Protein AF-A0A8S3DJW0-F1 (afdb_monomer_lite)

pLDDT: mean 86.94, std 10.08, range [57.09, 95.19]

Foldseek 3Di:
DDDLVLLVDPVSVVVVVVVVCVVVVVVHHDPDDDDDHDDVPDDDDD

Organism: NCBI:txid392030

InterPro domains:
  IPR012677 Nucleotide-binding alpha-beta plait domain superfamily [G3DSA:3.30.70.330] (1-46)

Structure (mmC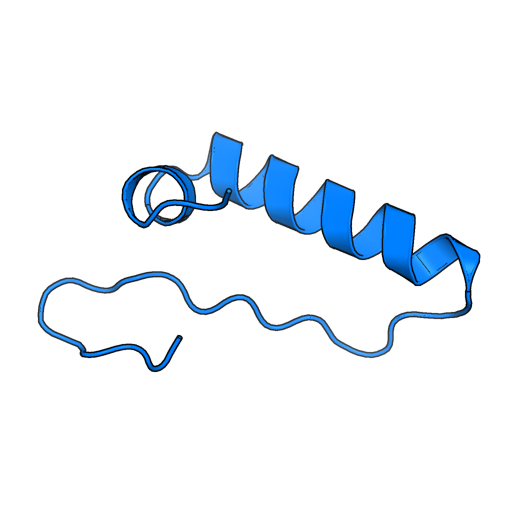IF, N/CA/C/O backbone):
data_AF-A0A8S3DJW0-F1
#
_entry.id   AF-A0A8S3DJW0-F1
#
loop_
_atom_site.group_PDB
_atom_site.id
_atom_site.type_symbol
_atom_site.label_atom_id
_atom_site.label_alt_id
_atom_site.label_comp_id
_atom_site.label_asym_id
_atom_site.label_entity_id
_atom_site.label_seq_id
_atom_site.pdbx_PDB_ins_code
_atom_site.Cartn_x
_atom_site.Cartn_y
_atom_site.Cartn_z
_atom_site.occupancy
_atom_site.B_iso_or_equiv
_atom_site.auth_seq_id
_atom_site.auth_comp_id
_atom_site.auth_asym_id
_atom_site.auth_atom_id
_atom_site.pdbx_PDB_model_num
ATOM 1 N N . MET A 1 1 ? 7.789 -5.913 9.936 1.00 72.25 1 MET A N 1
ATOM 2 C CA . MET A 1 1 ? 6.742 -6.956 9.970 1.00 72.25 1 MET A CA 1
ATOM 3 C C . MET A 1 1 ? 5.458 -6.174 9.938 1.00 72.25 1 MET A C 1
ATOM 5 O O . MET A 1 1 ? 5.324 -5.358 10.830 1.00 72.25 1 MET A O 1
ATOM 9 N N . VAL A 1 2 ? 4.627 -6.341 8.910 1.00 86.31 2 VAL A N 1
ATOM 10 C CA . VAL A 1 2 ? 3.411 -5.529 8.776 1.00 86.31 2 VAL A CA 1
ATOM 11 C C . VAL A 1 2 ? 2.403 -5.949 9.843 1.00 86.31 2 VAL A C 1
ATOM 13 O O . VAL A 1 2 ? 2.192 -7.149 10.044 1.00 86.31 2 VAL A O 1
ATOM 16 N N . THR A 1 3 ? 1.819 -4.984 10.539 1.00 89.56 3 THR A N 1
ATOM 17 C CA . THR A 1 3 ? 0.830 -5.189 11.598 1.00 89.56 3 THR A CA 1
ATOM 18 C C . THR A 1 3 ? -0.558 -4.743 11.151 1.00 89.56 3 THR A C 1
ATOM 20 O O . THR A 1 3 ? -0.726 -3.973 10.209 1.00 89.56 3 THR A O 1
ATOM 23 N N . GLU A 1 4 ? -1.593 -5.232 11.834 1.00 87.25 4 GLU A N 1
ATOM 24 C CA . GLU A 1 4 ? -2.964 -4.797 11.550 1.00 87.25 4 GLU A CA 1
ATOM 25 C C . GLU A 1 4 ? -3.186 -3.310 11.836 1.00 87.25 4 GLU A C 1
ATOM 27 O O . GLU A 1 4 ? -4.037 -2.702 11.197 1.00 87.25 4 GLU A O 1
ATOM 32 N N . GLU A 1 5 ? -2.469 -2.741 12.808 1.00 89.31 5 GLU A N 1
ATOM 33 C CA . GLU A 1 5 ? -2.561 -1.318 13.145 1.00 89.31 5 GLU A CA 1
ATOM 34 C C . GLU A 1 5 ? -2.022 -0.469 11.991 1.00 89.31 5 GLU A C 1
ATOM 36 O O . GLU A 1 5 ? -2.721 0.437 11.543 1.00 89.31 5 GLU A O 1
ATOM 41 N N . GLU A 1 6 ? -0.886 -0.873 11.416 1.00 91.12 6 GLU A N 1
ATOM 42 C CA . GLU A 1 6 ? -0.283 -0.210 10.252 1.00 91.12 6 GLU A CA 1
ATOM 43 C C . GLU A 1 6 ? -1.182 -0.262 9.012 1.00 91.12 6 GLU A C 1
ATOM 45 O O . GLU A 1 6 ? -1.285 0.693 8.252 1.00 91.12 6 GLU A O 1
ATOM 50 N N . LEU A 1 7 ? -1.924 -1.355 8.824 1.00 89.69 7 LEU A N 1
ATOM 51 C CA . LEU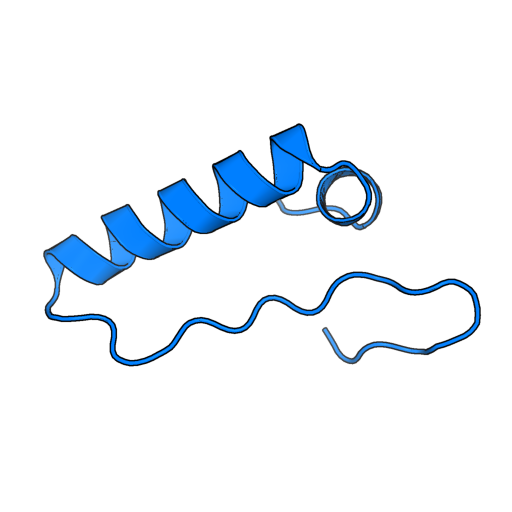 A 1 7 ? -2.886 -1.452 7.723 1.00 89.69 7 LEU A CA 1
ATOM 52 C C . LEU A 1 7 ? -4.161 -0.626 7.950 1.00 89.69 7 LEU A C 1
ATOM 54 O O . LEU A 1 7 ? -4.911 -0.407 6.993 1.00 89.69 7 LEU A O 1
ATOM 58 N N . ARG A 1 8 ? -4.464 -0.219 9.190 1.00 87.94 8 ARG A N 1
ATOM 59 C CA . ARG A 1 8 ? -5.623 0.633 9.525 1.00 87.94 8 ARG A CA 1
ATOM 60 C C . ARG A 1 8 ? -5.303 2.112 9.413 1.00 87.94 8 ARG A C 1
ATOM 62 O O . ARG A 1 8 ? -6.229 2.883 9.166 1.00 87.94 8 ARG A O 1
ATOM 69 N N . ASP A 1 9 ? -4.051 2.487 9.619 1.00 92.56 9 ASP A N 1
ATOM 70 C CA . ASP A 1 9 ? -3.590 3.838 9.356 1.00 92.56 9 ASP A CA 1
ATOM 71 C C . ASP A 1 9 ? -3.513 4.065 7.836 1.00 92.56 9 ASP A C 1
ATOM 73 O O . ASP A 1 9 ? -3.221 3.144 7.072 1.00 92.56 9 ASP A O 1
ATOM 77 N N . ASP A 1 10 ? -3.916 5.246 7.373 1.00 91.69 10 ASP A N 1
ATOM 78 C CA . ASP A 1 10 ? -3.927 5.562 5.941 1.00 91.69 10 ASP A CA 1
ATOM 79 C C . ASP A 1 10 ? -2.524 5.935 5.442 1.00 91.69 10 ASP A C 1
ATOM 81 O O . ASP A 1 10 ? -2.175 5.571 4.323 1.00 91.69 10 ASP A O 1
ATOM 85 N N . GLU A 1 11 ? -1.723 6.608 6.272 1.00 94.56 11 GLU A N 1
ATOM 86 C CA . GLU A 1 11 ? -0.362 7.042 5.945 1.00 94.56 11 GLU A CA 1
ATOM 87 C C . GLU A 1 11 ? 0.569 5.826 5.893 1.00 94.56 11 GLU A C 1
ATOM 89 O O . GLU A 1 11 ? 1.223 5.588 4.880 1.00 94.56 11 GLU A O 1
ATOM 94 N N . GLU A 1 12 ? 0.525 4.965 6.914 1.00 94.62 12 GLU A N 1
ATOM 95 C CA . GLU A 1 12 ? 1.347 3.746 6.931 1.00 94.62 12 GLU A CA 1
ATOM 96 C C . GLU A 1 12 ? 0.922 2.751 5.833 1.00 94.62 12 GLU A C 1
ATOM 98 O O . GLU A 1 12 ? 1.765 2.087 5.227 1.00 94.62 12 GLU A O 1
ATOM 103 N N . TYR A 1 13 ? -0.373 2.667 5.505 1.00 92.94 13 TYR A N 1
ATOM 104 C CA . TYR A 1 13 ? -0.841 1.855 4.377 1.00 92.94 13 TYR A CA 1
ATOM 105 C C . TYR A 1 13 ? -0.316 2.368 3.027 1.00 92.94 13 TYR A C 1
ATOM 107 O O . TYR A 1 13 ? 0.037 1.557 2.163 1.00 92.94 13 TYR A O 1
ATOM 115 N N . GLU A 1 14 ? -0.289 3.689 2.820 1.00 94.06 14 GLU A N 1
ATOM 116 C CA . GLU A 1 14 ? 0.271 4.296 1.608 1.00 94.06 14 GLU A CA 1
ATOM 117 C C . GLU A 1 14 ? 1.770 4.001 1.485 1.00 94.06 14 GLU A C 1
ATOM 119 O O . GLU A 1 14 ? 2.189 3.517 0.429 1.00 94.06 14 GLU A O 1
ATOM 124 N N . ASP A 1 15 ? 2.528 4.156 2.572 1.00 95.06 15 ASP A N 1
ATOM 125 C CA . ASP A 1 15 ? 3.957 3.825 2.626 1.00 95.06 15 ASP A CA 1
ATOM 126 C C . ASP A 1 15 ? 4.205 2.345 2.282 1.00 95.06 15 ASP A C 1
ATOM 128 O O . ASP A 1 15 ? 5.036 2.017 1.432 1.00 95.06 15 ASP A O 1
ATOM 132 N N . ILE A 1 16 ? 3.424 1.424 2.863 1.00 94.12 16 ILE A N 1
ATOM 133 C CA . ILE A 1 16 ? 3.521 -0.015 2.562 1.00 94.12 16 ILE A CA 1
ATOM 134 C C . ILE A 1 16 ? 3.209 -0.295 1.084 1.00 94.12 16 ILE A C 1
ATOM 136 O O . ILE A 1 16 ? 3.859 -1.137 0.453 1.00 94.12 16 ILE A O 1
ATOM 140 N N . MET A 1 17 ? 2.197 0.366 0.513 1.00 92.19 17 MET A N 1
ATOM 141 C CA . MET A 1 17 ? 1.849 0.182 -0.896 1.00 92.19 17 MET A CA 1
ATOM 142 C C . MET A 1 17 ? 2.977 0.668 -1.813 1.00 92.19 17 MET A C 1
ATOM 144 O O . MET A 1 17 ? 3.298 -0.012 -2.796 1.00 92.19 17 MET A O 1
ATOM 148 N N . GLU A 1 18 ? 3.558 1.828 -1.508 1.00 94.19 18 GLU A N 1
ATOM 149 C CA . GLU A 1 18 ? 4.664 2.406 -2.264 1.00 94.19 18 GLU A CA 1
ATOM 150 C C . GLU A 1 18 ? 5.890 1.492 -2.209 1.00 94.19 18 GLU A C 1
ATOM 152 O O . GLU A 1 18 ? 6.361 1.067 -3.267 1.00 94.19 18 GLU A O 1
ATOM 157 N N . ASP A 1 19 ? 6.295 1.053 -1.017 1.00 94.19 19 ASP A N 1
ATOM 158 C CA . ASP A 1 19 ? 7.408 0.121 -0.812 1.00 94.19 19 ASP A CA 1
ATOM 159 C C . ASP A 1 19 ? 7.244 -1.161 -1.641 1.00 94.19 19 ASP A C 1
ATOM 161 O O . ASP A 1 19 ? 8.133 -1.559 -2.402 1.00 94.19 19 ASP A O 1
ATOM 165 N N . VAL A 1 20 ? 6.080 -1.821 -1.553 1.00 93.56 20 VAL A N 1
ATOM 166 C CA . VAL A 1 20 ? 5.829 -3.075 -2.285 1.00 93.56 20 VAL A CA 1
ATOM 167 C C . VAL A 1 20 ? 5.849 -2.842 -3.794 1.00 93.56 20 VAL A C 1
ATOM 169 O O . VAL A 1 20 ? 6.364 -3.673 -4.553 1.00 93.56 20 VAL A O 1
ATOM 172 N N . ARG A 1 21 ? 5.294 -1.718 -4.252 1.00 93.06 21 ARG A N 1
ATOM 173 C CA . ARG A 1 21 ? 5.248 -1.372 -5.671 1.00 93.06 21 ARG A CA 1
ATOM 174 C C . ARG A 1 21 ? 6.634 -1.052 -6.216 1.00 93.06 21 ARG A C 1
ATOM 176 O O . ARG A 1 21 ? 6.948 -1.505 -7.320 1.00 93.06 21 ARG A O 1
ATOM 183 N N . GLU A 1 22 ? 7.445 -0.302 -5.481 1.00 94.44 22 GLU A N 1
ATOM 184 C CA . GLU A 1 22 ? 8.811 0.032 -5.870 1.00 94.44 22 GLU A CA 1
ATOM 185 C C . GLU A 1 22 ? 9.700 -1.208 -5.888 1.00 94.44 22 GLU A C 1
ATOM 187 O O . GLU A 1 22 ? 10.359 -1.478 -6.897 1.00 94.44 22 GLU A O 1
ATOM 192 N N . GLU A 1 23 ? 9.671 -2.012 -4.823 1.00 95.19 23 GLU A N 1
ATOM 193 C CA . GLU A 1 23 ? 10.459 -3.241 -4.736 1.00 95.19 23 GLU A CA 1
ATOM 194 C C . GLU A 1 23 ? 10.088 -4.233 -5.843 1.00 95.19 23 GLU A C 1
ATOM 196 O O . GLU A 1 23 ? 10.970 -4.745 -6.537 1.00 95.19 23 GLU A O 1
ATOM 201 N N . CYS A 1 24 ? 8.794 -4.466 -6.089 1.00 92.31 24 CYS A N 1
ATOM 202 C CA . CYS A 1 24 ? 8.359 -5.349 -7.176 1.00 92.31 24 CYS A CA 1
ATOM 203 C C . CYS A 1 24 ? 8.639 -4.742 -8.562 1.00 92.31 24 CYS A C 1
ATOM 205 O O . CYS A 1 24 ? 8.969 -5.470 -9.504 1.00 92.31 24 CYS A O 1
ATOM 207 N N . GLY A 1 25 ? 8.566 -3.414 -8.683 1.00 93.12 25 GLY A N 1
ATOM 208 C CA . GLY A 1 25 ? 8.865 -2.659 -9.899 1.00 93.12 25 GLY A CA 1
ATOM 209 C C . GLY A 1 25 ? 10.291 -2.863 -10.415 1.00 93.12 25 GLY A C 1
ATOM 210 O O . GLY A 1 25 ? 10.516 -2.846 -11.628 1.00 93.12 25 GLY A O 1
ATOM 211 N N . LYS A 1 26 ? 11.251 -3.150 -9.523 1.00 94.50 26 LYS A N 1
ATOM 212 C CA . LYS A 1 26 ? 12.645 -3.470 -9.890 1.00 94.50 26 LYS A CA 1
ATOM 213 C C . LYS A 1 26 ? 12.765 -4.731 -10.751 1.00 94.50 26 LYS A C 1
ATOM 215 O O . LYS A 1 26 ? 13.732 -4.867 -11.499 1.00 94.50 26 LYS A O 1
ATOM 220 N N . TYR A 1 27 ? 11.793 -5.641 -10.672 1.00 93.75 27 TYR A N 1
ATOM 221 C CA . TYR A 1 27 ? 11.810 -6.933 -11.366 1.00 93.75 27 TYR A CA 1
ATOM 222 C C . TYR A 1 27 ? 10.866 -6.989 -12.575 1.00 93.75 27 TYR A C 1
ATOM 224 O O . TYR A 1 27 ? 10.846 -7.988 -13.297 1.00 93.75 27 TYR A O 1
ATOM 232 N N . GLY A 1 28 ? 10.102 -5.924 -12.828 1.00 92.50 28 GLY A N 1
ATOM 233 C CA . GLY A 1 28 ? 9.192 -5.823 -13.962 1.00 92.50 28 GLY A CA 1
ATOM 234 C C . GLY A 1 28 ? 7.954 -4.985 -13.662 1.00 92.50 28 GLY A C 1
ATOM 235 O O . GLY A 1 28 ? 7.778 -4.441 -12.578 1.00 92.50 28 GLY A O 1
ATOM 236 N N . PHE A 1 29 ? 7.063 -4.877 -14.647 1.00 91.31 29 PHE A N 1
ATOM 237 C CA . PHE A 1 29 ? 5.828 -4.116 -14.484 1.00 91.31 29 PHE A CA 1
ATOM 238 C C . PHE A 1 29 ? 4.827 -4.856 -13.583 1.00 91.31 29 PHE A C 1
ATOM 240 O O . PHE A 1 29 ? 4.345 -5.938 -13.934 1.00 91.31 29 PHE A O 1
ATOM 247 N N . VAL A 1 30 ? 4.470 -4.237 -12.456 1.00 92.69 30 VAL A N 1
ATOM 248 C CA . VAL A 1 30 ? 3.411 -4.714 -11.558 1.00 92.69 30 VAL A CA 1
ATOM 249 C C . VAL A 1 30 ? 2.051 -4.458 -12.210 1.00 92.69 30 VAL A C 1
ATOM 251 O O . VAL A 1 30 ? 1.645 -3.313 -12.388 1.00 92.69 30 VAL A O 1
ATOM 254 N N . LYS A 1 31 ? 1.343 -5.530 -12.591 1.00 91.56 31 LYS A N 1
ATOM 255 C CA . LYS A 1 31 ? 0.021 -5.431 -13.240 1.00 91.56 31 LYS A CA 1
ATOM 256 C C . LYS A 1 31 ? -1.097 -5.048 -12.272 1.00 91.56 31 LYS A C 1
ATOM 258 O O . LYS A 1 31 ? -1.995 -4.307 -12.655 1.00 91.56 31 LYS A O 1
ATOM 263 N N . SER A 1 32 ? -1.054 -5.582 -11.057 1.00 91.94 32 SER A N 1
ATOM 264 C CA . SER A 1 32 ? -2.029 -5.337 -9.995 1.00 91.94 32 SER A CA 1
ATOM 265 C C . SER A 1 32 ? -1.376 -5.595 -8.640 1.00 91.94 32 SER A C 1
ATOM 267 O O . SER A 1 32 ? -0.517 -6.471 -8.532 1.00 91.94 32 SER A O 1
ATOM 269 N N . LEU A 1 33 ? -1.790 -4.837 -7.628 1.00 90.25 33 LEU A N 1
ATOM 270 C CA . LEU A 1 33 ? -1.380 -4.991 -6.237 1.00 90.25 33 LEU A CA 1
ATOM 271 C C . LEU A 1 33 ? -2.646 -4.961 -5.379 1.00 90.25 33 LEU A C 1
ATOM 273 O O . LEU A 1 33 ? -3.455 -4.045 -5.519 1.00 90.25 33 LEU A O 1
ATOM 277 N N . GLU A 1 34 ? -2.821 -5.969 -4.530 1.00 90.25 34 GLU A N 1
ATOM 278 C CA . GLU A 1 34 ? -3.955 -6.087 -3.615 1.00 90.25 34 GLU A CA 1
ATOM 279 C C . GLU A 1 34 ? -3.414 -6.272 -2.198 1.00 90.25 34 GLU A C 1
ATOM 281 O O . GLU A 1 34 ? -2.703 -7.239 -1.928 1.00 90.25 34 GLU A O 1
ATOM 286 N N . ILE A 1 35 ? -3.733 -5.329 -1.310 1.00 89.12 35 ILE A N 1
ATOM 287 C CA . ILE A 1 35 ? -3.372 -5.372 0.109 1.00 89.12 35 ILE A CA 1
ATOM 288 C C . ILE A 1 35 ? -4.683 -5.240 0.896 1.00 89.12 35 ILE A C 1
ATOM 290 O O . ILE A 1 35 ? -5.263 -4.153 0.944 1.00 89.12 35 ILE A O 1
ATOM 294 N N . PRO A 1 36 ? -5.227 -6.340 1.443 1.00 87.69 36 PRO A N 1
ATOM 295 C CA . PRO A 1 36 ? -6.503 -6.300 2.143 1.00 87.69 36 PRO A CA 1
ATOM 296 C C . PRO A 1 36 ? -6.366 -5.540 3.465 1.00 87.69 36 PRO A C 1
ATOM 298 O O . PRO A 1 36 ? -5.555 -5.892 4.319 1.00 87.69 36 PRO A O 1
ATOM 301 N N . ARG A 1 37 ? -7.191 -4.502 3.648 1.00 86.06 37 ARG A N 1
ATOM 302 C CA . ARG A 1 37 ? -7.256 -3.758 4.911 1.00 86.06 37 ARG A CA 1
ATOM 303 C C . ARG A 1 37 ? -8.183 -4.468 5.903 1.00 86.06 37 ARG A C 1
ATOM 305 O O . 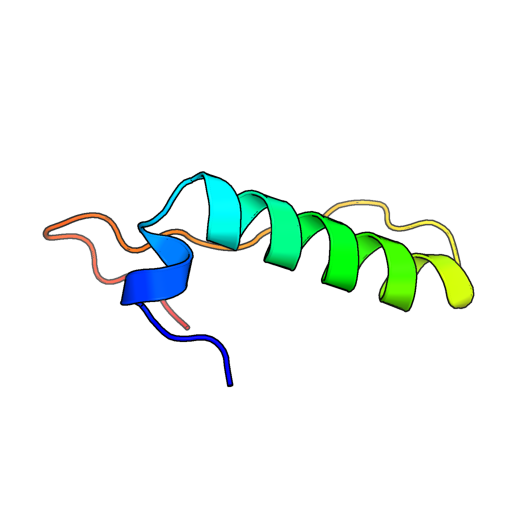ARG A 1 37 ? -9.263 -4.912 5.504 1.00 86.06 37 ARG A O 1
ATOM 312 N N . PRO A 1 38 ? -7.822 -4.541 7.192 1.00 82.69 38 PRO A N 1
ATOM 313 C CA . PRO A 1 38 ? -8.673 -5.130 8.216 1.00 82.69 38 PRO A CA 1
ATOM 314 C C . PRO A 1 38 ? -9.903 -4.261 8.493 1.00 82.69 38 PRO A C 1
ATOM 316 O O . PRO A 1 38 ? -9.835 -3.194 9.105 1.00 82.69 38 PRO A O 1
ATOM 319 N N . ILE A 1 39 ? -11.067 -4.751 8.064 1.00 78.06 39 ILE A N 1
ATOM 320 C CA . ILE A 1 39 ? -12.365 -4.113 8.305 1.00 78.06 39 ILE A CA 1
ATOM 321 C C . ILE A 1 39 ? -12.957 -4.682 9.596 1.00 78.06 39 ILE A C 1
ATOM 323 O O . ILE A 1 39 ? -12.948 -5.887 9.835 1.00 78.06 39 ILE A O 1
ATOM 327 N N . GLN A 1 40 ? -13.489 -3.811 10.457 1.00 70.25 40 GLN A N 1
ATOM 328 C CA . GLN A 1 40 ? -14.067 -4.234 11.731 1.00 70.25 40 GLN A CA 1
ATOM 329 C C . GLN A 1 40 ? -15.253 -5.190 11.496 1.00 70.25 40 GLN A C 1
ATOM 331 O O . GLN A 1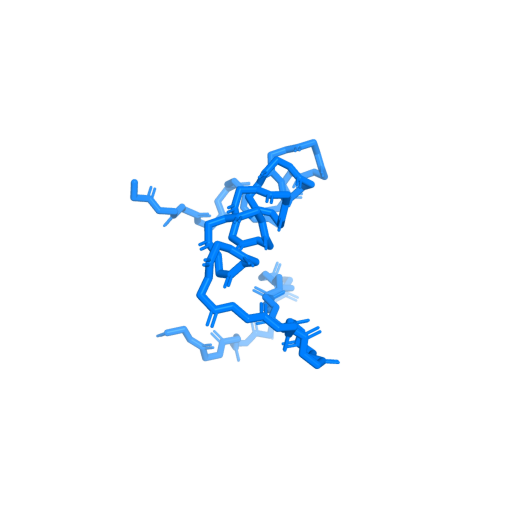 40 ? -16.252 -4.814 10.886 1.00 70.25 40 GLN A O 1
ATOM 336 N N . GLY A 1 41 ? -15.128 -6.432 11.976 1.00 69.19 41 GLY A N 1
ATOM 337 C CA . GLY A 1 41 ? -16.145 -7.478 11.822 1.00 69.19 41 GLY A CA 1
ATOM 338 C C . GLY A 1 41 ? -16.050 -8.310 10.537 1.00 69.19 41 GLY A C 1
ATOM 339 O O . GLY A 1 41 ? -16.891 -9.185 10.339 1.00 69.19 41 GLY A O 1
ATOM 340 N N . VAL A 1 42 ? -15.044 -8.076 9.688 1.00 74.00 42 VAL A N 1
ATOM 341 C CA . VAL A 1 42 ? -14.749 -8.918 8.522 1.00 74.00 42 VAL A CA 1
ATOM 342 C C . VAL A 1 42 ? -13.405 -9.590 8.748 1.00 74.00 42 VAL A C 1
ATOM 344 O O . VAL A 1 42 ? -12.393 -8.913 8.913 1.00 74.00 42 VAL A O 1
ATOM 347 N N . ASP A 1 43 ? -13.408 -10.920 8.752 1.00 64.06 43 ASP A N 1
ATOM 348 C CA . ASP A 1 43 ? -12.180 -11.706 8.784 1.00 64.06 43 ASP A CA 1
ATOM 349 C C . ASP A 1 43 ? -11.543 -11.622 7.392 1.00 64.06 43 ASP A C 1
ATOM 351 O O . ASP A 1 43 ? -12.022 -12.234 6.431 1.00 64.06 43 ASP A O 1
ATOM 355 N N . VAL A 1 44 ? -10.548 -10.750 7.249 1.00 66.00 44 VAL A N 1
ATOM 356 C CA . VAL A 1 44 ? -9.761 -10.651 6.020 1.00 66.00 44 VAL A CA 1
ATOM 357 C C . VAL A 1 44 ? -8.672 -11.719 6.070 1.00 66.00 44 VAL A C 1
ATOM 359 O O . VAL A 1 44 ? -7.8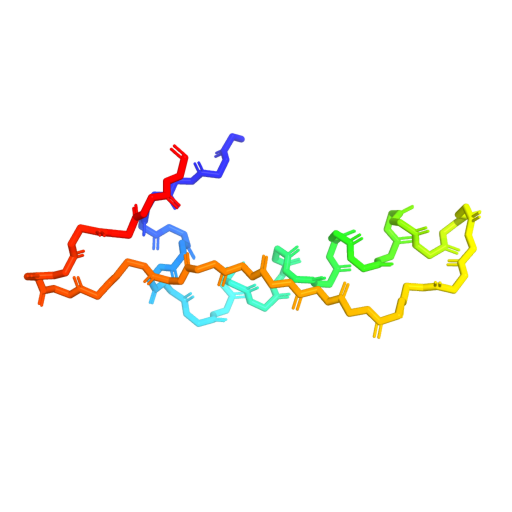60 -11.699 6.991 1.00 66.00 44 VAL A O 1
ATOM 362 N N . PRO A 1 45 ? -8.633 -12.653 5.106 1.00 61.16 45 PRO A N 1
ATOM 363 C CA . PRO A 1 45 ? -7.573 -13.648 5.062 1.00 61.16 45 PRO A CA 1
ATOM 364 C C . PRO A 1 45 ? -6.223 -12.962 4.813 1.00 61.16 45 PRO A C 1
ATOM 366 O O . PRO A 1 45 ? -6.082 -12.216 3.842 1.00 61.16 45 PRO A O 1
ATOM 369 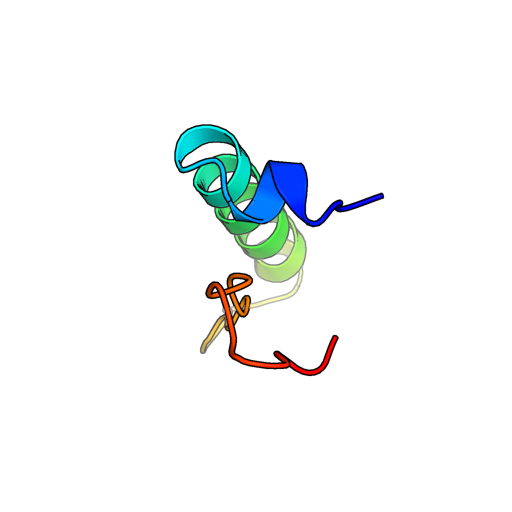N N . GLY A 1 46 ? -5.255 -13.238 5.690 1.00 57.09 46 GLY A N 1
ATOM 370 C CA . GLY A 1 46 ? -3.857 -12.807 5.611 1.00 57.09 46 GLY A CA 1
ATOM 371 C C . GLY A 1 46 ? -2.909 -13.977 5.815 1.00 57.09 46 GLY A C 1
ATOM 372 O O . GLY A 1 46 ? -3.196 -14.813 6.703 1.00 57.09 46 GLY A O 1
#

Secondary structure (DSSP, 8-state):
---HHHHHSHHHHHHHHHHHHHHHHTTS-----------TT-----

Sequence (46 aa):
MVTEEELRDDEEYEDIMEDVREECGKYGFVKSLEIPRPIQGVDVPG

Radius of gyration: 11.84 Å; chains: 1; bounding box: 29×21×28 Å